Protein AF-A0A4R2T570-F1 (afdb_monomer_lite)

Organism: NCBI:txid1521931

Radius of gyration: 13.63 Å; chains: 1; bounding box: 30×36×33 Å

Structure (mmCIF, N/CA/C/O backbone):
data_AF-A0A4R2T570-F1
#
_entry.id   AF-A0A4R2T570-F1
#
loop_
_atom_site.group_PDB
_atom_site.id
_atom_site.type_symbol
_atom_site.label_atom_id
_atom_site.label_alt_id
_atom_site.label_comp_id
_atom_site.label_asym_id
_atom_site.label_entity_id
_atom_site.label_seq_id
_atom_site.pdbx_PDB_ins_code
_atom_site.Cartn_x
_atom_site.Cartn_y
_atom_site.Cartn_z
_atom_site.occupancy
_atom_site.B_iso_or_equiv
_atom_site.auth_seq_id
_atom_site.auth_comp_id
_atom_site.auth_asym_id
_atom_site.auth_atom_id
_atom_site.pdbx_PDB_model_num
ATOM 1 N N . MET A 1 1 ? 4.026 -3.190 -19.552 1.00 57.16 1 MET A N 1
ATOM 2 C CA . MET A 1 1 ? 3.665 -2.196 -18.522 1.00 57.16 1 MET A CA 1
ATOM 3 C C . MET A 1 1 ? 2.889 -2.932 -17.450 1.00 57.16 1 MET A C 1
ATOM 5 O O . MET A 1 1 ? 1.952 -3.641 -17.794 1.00 57.16 1 MET A O 1
ATOM 9 N N . THR A 1 2 ? 3.327 -2.836 -16.201 1.00 65.62 2 THR A N 1
ATOM 10 C CA . THR A 1 2 ? 2.740 -3.541 -15.057 1.00 65.62 2 THR A CA 1
ATOM 11 C C . THR A 1 2 ? 1.923 -2.533 -14.248 1.00 65.62 2 THR A C 1
ATOM 13 O O . THR A 1 2 ? 2.366 -1.405 -14.027 1.00 65.62 2 THR A O 1
ATOM 16 N N . HIS A 1 3 ? 0.712 -2.893 -13.833 1.00 77.31 3 HIS A N 1
ATOM 17 C CA . HIS A 1 3 ? -0.156 -2.023 -13.036 1.00 77.31 3 HIS A CA 1
ATOM 18 C C . HIS A 1 3 ? 0.045 -2.277 -11.542 1.00 77.31 3 HIS A C 1
ATOM 20 O O . HIS A 1 3 ? 0.152 -3.426 -11.121 1.00 77.31 3 HIS A O 1
ATOM 26 N N . ALA A 1 4 ? 0.051 -1.216 -10.733 1.00 84.50 4 ALA A N 1
ATOM 27 C CA . ALA A 1 4 ? -0.003 -1.334 -9.279 1.00 84.50 4 ALA A CA 1
ATOM 28 C C . ALA A 1 4 ? -1.422 -1.077 -8.785 1.00 84.50 4 ALA A C 1
ATOM 30 O O . ALA A 1 4 ? -2.071 -0.116 -9.210 1.00 84.50 4 ALA A O 1
ATOM 31 N N . VAL A 1 5 ? -1.869 -1.888 -7.832 1.00 89.00 5 VAL A N 1
ATOM 32 C CA . VAL A 1 5 ? -3.093 -1.623 -7.073 1.00 89.00 5 VAL A CA 1
ATOM 33 C C . VAL A 1 5 ? -2.763 -1.656 -5.594 1.00 89.00 5 VAL A C 1
ATOM 35 O O . VAL A 1 5 ? -2.266 -2.658 -5.093 1.00 89.00 5 VAL A O 1
ATOM 38 N N . PHE A 1 6 ? -3.041 -0.562 -4.897 1.00 91.81 6 PHE A N 1
ATOM 39 C CA . PHE A 1 6 ? -2.883 -0.456 -3.453 1.00 91.81 6 PHE A CA 1
ATOM 40 C C . PHE A 1 6 ? -4.243 -0.632 -2.796 1.00 91.81 6 PHE A C 1
ATOM 42 O O . PHE A 1 6 ? -5.145 0.167 -3.039 1.00 91.81 6 PHE A O 1
ATOM 49 N N . TYR A 1 7 ? -4.391 -1.653 -1.964 1.00 93.69 7 TYR A N 1
ATOM 50 C CA . TYR A 1 7 ? -5.606 -1.914 -1.205 1.00 93.69 7 TYR A CA 1
ATOM 51 C C . TYR A 1 7 ? -5.428 -1.491 0.249 1.00 93.69 7 TYR A C 1
ATOM 53 O O . TYR A 1 7 ? -4.453 -1.886 0.892 1.00 93.69 7 TYR A O 1
ATOM 61 N N . ASN A 1 8 ? -6.402 -0.749 0.783 1.00 95.44 8 ASN A N 1
ATOM 62 C CA . ASN A 1 8 ? -6.502 -0.483 2.211 1.00 95.44 8 ASN A CA 1
ATOM 63 C C . ASN A 1 8 ? -7.607 -1.339 2.856 1.00 95.44 8 ASN A C 1
ATOM 65 O O . ASN A 1 8 ? -8.784 -0.971 2.832 1.00 95.44 8 ASN A O 1
ATOM 69 N N . PHE A 1 9 ? -7.223 -2.462 3.474 1.00 95.62 9 PHE A N 1
ATOM 70 C CA . PHE A 1 9 ? -8.124 -3.270 4.311 1.00 95.62 9 PHE A CA 1
ATOM 71 C C . PHE A 1 9 ? -7.981 -2.980 5.811 1.00 95.62 9 PHE A C 1
ATOM 73 O O . PHE A 1 9 ? -8.585 -3.666 6.643 1.00 95.62 9 PHE A O 1
ATOM 80 N N . CYS A 1 10 ? -7.206 -1.959 6.176 1.00 93.50 10 CYS A N 1
ATOM 81 C CA . CYS A 1 10 ? -7.139 -1.472 7.543 1.00 93.50 10 CYS A CA 1
ATOM 82 C C . CYS A 1 10 ? -8.444 -0.753 7.927 1.00 93.50 10 CYS A C 1
ATOM 84 O O . CYS A 1 10 ? -9.238 -0.353 7.075 1.00 93.50 10 CYS A O 1
ATOM 86 N N . GLU A 1 11 ? -8.681 -0.605 9.231 1.00 92.88 11 GLU A N 1
ATOM 87 C CA . GLU A 1 11 ? -9.852 0.123 9.748 1.00 92.88 11 GLU A CA 1
ATOM 88 C C . GLU A 1 11 ? -9.730 1.642 9.586 1.00 92.88 11 GLU A C 1
ATOM 90 O O . GLU A 1 11 ? -10.744 2.331 9.506 1.00 92.88 11 GLU A O 1
ATOM 95 N N . TYR A 1 12 ? -8.495 2.135 9.482 1.00 93.94 12 TYR A N 1
ATOM 96 C CA . TYR A 1 12 ? -8.146 3.549 9.375 1.00 93.94 12 TYR A CA 1
ATOM 97 C C . TYR A 1 12 ? -7.505 3.865 8.023 1.00 93.94 12 TYR A C 1
ATOM 99 O O . TYR A 1 12 ? -7.038 2.966 7.309 1.00 93.94 12 TYR A O 1
ATOM 107 N N . SER A 1 13 ? -7.471 5.153 7.680 1.00 94.94 13 SER A N 1
ATOM 108 C CA . SER A 1 13 ? -6.753 5.644 6.508 1.00 94.94 13 SER A CA 1
ATOM 109 C C . SER A 1 13 ? -5.276 5.288 6.605 1.00 94.94 13 SER A C 1
ATOM 111 O O . SER A 1 13 ? -4.707 5.188 7.695 1.00 94.94 13 SER A O 1
ATOM 113 N N . ILE A 1 14 ? -4.646 5.076 5.455 1.00 94.88 14 ILE A N 1
ATOM 114 C CA . ILE A 1 14 ? -3.207 4.838 5.378 1.00 94.88 14 ILE A CA 1
ATOM 115 C C . ILE A 1 14 ? -2.551 5.897 4.505 1.00 94.88 14 ILE A C 1
ATOM 117 O O . ILE A 1 14 ? -3.087 6.286 3.469 1.00 94.88 14 ILE A O 1
ATOM 121 N N . GLU A 1 15 ? -1.368 6.339 4.904 1.00 93.31 15 GLU A N 1
ATOM 122 C CA . GLU A 1 15 ? -0.507 7.175 4.080 1.00 93.31 15 GLU A CA 1
ATOM 123 C C . GLU A 1 15 ? 0.523 6.298 3.370 1.00 93.31 15 GLU A C 1
ATOM 125 O O . GLU A 1 15 ? 1.309 5.607 4.018 1.00 93.31 15 GLU A O 1
ATOM 130 N N . LEU A 1 16 ? 0.530 6.338 2.037 1.00 91.31 16 LEU A N 1
ATOM 131 C CA . LEU A 1 16 ? 1.579 5.736 1.219 1.00 91.31 16 LEU A CA 1
ATOM 132 C C . LEU A 1 16 ? 2.876 6.530 1.379 1.00 91.31 16 LEU A C 1
ATOM 134 O O . LEU A 1 16 ? 2.938 7.707 1.007 1.00 91.31 16 LEU A O 1
ATOM 138 N N . ARG A 1 17 ? 3.925 5.859 1.848 1.00 90.44 17 ARG A N 1
ATOM 139 C CA . ARG A 1 17 ? 5.261 6.426 2.018 1.00 90.44 17 ARG A CA 1
ATOM 140 C C . ARG A 1 17 ? 6.331 5.611 1.289 1.00 90.44 17 ARG A C 1
ATOM 142 O O . ARG A 1 17 ? 6.089 4.499 0.816 1.00 90.44 17 ARG A O 1
ATOM 149 N N . SER A 1 18 ? 7.505 6.211 1.144 1.00 87.50 18 SER A N 1
ATOM 150 C CA . SER A 1 18 ? 8.643 5.688 0.401 1.00 87.50 18 SER A CA 1
ATOM 151 C C . SER A 1 18 ? 9.923 5.896 1.193 1.00 87.50 18 SER A C 1
ATOM 153 O O . SER A 1 18 ? 10.162 6.997 1.670 1.00 87.50 18 SER A O 1
ATOM 155 N N . ASN A 1 19 ? 10.780 4.878 1.274 1.00 86.62 19 ASN A N 1
ATOM 156 C CA . ASN A 1 19 ? 12.094 4.984 1.924 1.00 86.62 19 ASN A CA 1
ATOM 157 C C . ASN A 1 19 ? 13.025 5.981 1.226 1.00 86.62 19 ASN A C 1
ATOM 159 O O . ASN A 1 19 ? 14.013 6.410 1.810 1.00 86.62 19 ASN A O 1
ATOM 163 N N . ASN A 1 20 ? 12.711 6.337 -0.022 1.00 85.94 20 ASN A N 1
ATOM 164 C CA . ASN A 1 20 ? 13.464 7.321 -0.797 1.00 85.94 20 ASN A CA 1
ATOM 165 C C . ASN A 1 20 ? 13.114 8.770 -0.417 1.00 85.94 20 ASN A C 1
ATOM 167 O O . ASN A 1 20 ? 13.668 9.692 -1.005 1.00 85.94 20 ASN A O 1
ATOM 171 N N . VAL A 1 21 ? 12.166 8.966 0.502 1.00 85.69 21 VAL A N 1
ATOM 172 C CA . VAL A 1 21 ? 11.750 10.264 1.038 1.00 85.69 21 VAL A CA 1
ATOM 173 C C . VAL A 1 21 ? 12.000 10.230 2.542 1.00 85.69 21 VAL A C 1
ATOM 175 O O . VAL A 1 21 ? 11.659 9.255 3.212 1.00 85.69 21 VAL A O 1
ATOM 178 N N . SER A 1 22 ? 12.631 11.269 3.077 1.00 88.69 22 SER A N 1
ATOM 179 C CA . SER A 1 22 ? 12.954 11.345 4.502 1.00 88.69 22 SER A CA 1
ATOM 180 C C . SER A 1 22 ? 11.713 11.595 5.367 1.00 88.69 22 SER A C 1
ATOM 182 O O . SER A 1 22 ? 10.723 12.176 4.921 1.00 88.69 22 SER A O 1
ATOM 184 N N . GLU A 1 23 ? 11.767 11.212 6.646 1.00 85.69 23 GLU A N 1
ATOM 185 C CA . GLU A 1 23 ? 10.677 11.513 7.590 1.00 85.69 23 GLU A CA 1
ATOM 186 C C . GLU A 1 23 ? 10.458 13.028 7.745 1.00 85.69 23 GLU A C 1
ATOM 188 O O . GLU A 1 23 ? 9.316 13.476 7.810 1.00 85.69 23 GLU A O 1
ATOM 193 N N . TRP A 1 24 ? 11.530 13.831 7.686 1.00 88.75 24 TRP A N 1
ATOM 194 C CA . TRP A 1 24 ? 11.427 15.293 7.700 1.00 88.75 24 TRP A CA 1
ATOM 195 C C . TRP A 1 24 ? 10.591 15.814 6.526 1.00 88.75 24 TRP A C 1
ATOM 197 O O . TRP A 1 24 ? 9.713 16.657 6.716 1.00 88.75 24 TRP A O 1
ATOM 207 N N . GLU A 1 25 ? 10.800 15.283 5.319 1.00 89.06 25 GLU A N 1
ATOM 208 C CA . GLU A 1 25 ? 9.981 15.645 4.160 1.00 89.06 25 GLU A CA 1
ATOM 209 C C . GLU A 1 25 ? 8.509 15.263 4.372 1.00 89.06 25 GLU A C 1
ATOM 211 O O . GLU A 1 25 ? 7.626 16.053 4.046 1.00 89.06 25 GLU A O 1
ATOM 216 N N . TYR A 1 26 ? 8.216 14.106 4.973 1.00 87.31 26 TYR A N 1
ATOM 217 C CA . TYR A 1 26 ? 6.839 13.708 5.295 1.00 87.31 26 TYR A CA 1
ATOM 218 C C . TYR A 1 26 ? 6.172 14.586 6.359 1.00 87.31 26 TYR A C 1
ATOM 220 O O . TYR A 1 26 ? 4.960 14.810 6.310 1.00 87.31 26 TYR A O 1
ATOM 228 N N . GLU A 1 27 ? 6.933 15.109 7.315 1.00 85.69 27 GLU A N 1
ATOM 229 C CA . GLU A 1 27 ? 6.421 16.049 8.313 1.00 85.69 27 GLU A CA 1
ATOM 230 C C . GLU A 1 27 ? 6.073 17.406 7.689 1.00 85.69 27 GLU A C 1
ATOM 232 O O . GLU A 1 27 ? 5.049 17.996 8.043 1.00 85.69 27 GLU A O 1
ATOM 237 N N . HIS A 1 28 ? 6.867 17.855 6.713 1.00 88.81 28 HIS A N 1
ATOM 238 C CA . HIS A 1 28 ? 6.774 19.196 6.127 1.00 88.81 28 HIS A CA 1
ATOM 239 C C . HIS A 1 28 ? 6.005 19.251 4.801 1.00 88.81 28 HIS A C 1
ATOM 241 O O . HIS A 1 28 ? 5.683 20.339 4.320 1.00 88.81 28 HIS A O 1
ATOM 247 N N . ILE A 1 29 ? 5.661 18.105 4.208 1.00 87.94 29 ILE A N 1
ATOM 248 C CA . ILE A 1 29 ? 4.827 18.073 3.009 1.00 87.94 29 ILE A CA 1
ATOM 249 C C . ILE A 1 29 ? 3.389 18.496 3.340 1.00 87.94 29 ILE A C 1
ATOM 251 O O . ILE A 1 29 ? 2.763 18.001 4.290 1.00 87.94 29 ILE A O 1
ATOM 255 N N . GLU A 1 30 ? 2.829 19.397 2.526 1.00 85.31 30 GLU A N 1
ATOM 256 C CA . GLU A 1 30 ? 1.435 19.813 2.684 1.00 85.31 30 GLU A CA 1
ATOM 257 C C . GLU A 1 30 ? 0.495 18.604 2.591 1.00 85.31 30 GLU A C 1
ATOM 259 O O . GLU A 1 30 ? 0.635 17.750 1.710 1.00 85.31 30 GLU A O 1
ATOM 264 N N . LYS A 1 31 ? -0.530 18.568 3.454 1.00 80.75 31 LYS A N 1
ATOM 265 C CA . LYS A 1 31 ? -1.496 17.456 3.525 1.00 80.75 31 LYS A CA 1
ATOM 266 C C . LYS A 1 31 ? -2.099 17.083 2.167 1.00 80.75 31 LYS A C 1
ATOM 268 O O . LYS A 1 31 ? -2.312 15.905 1.912 1.00 80.75 31 LYS A O 1
ATOM 273 N N . LYS A 1 32 ? -2.324 18.058 1.276 1.00 83.12 32 LYS A N 1
ATOM 274 C CA . LYS A 1 32 ? -2.907 17.829 -0.059 1.00 83.12 32 LYS A CA 1
ATOM 275 C C . LYS A 1 32 ? -2.023 16.992 -0.995 1.00 83.12 32 LYS A C 1
ATOM 277 O O . LYS A 1 32 ? -2.532 16.414 -1.948 1.00 83.12 32 LYS A O 1
ATOM 282 N N . TYR A 1 33 ? -0.718 16.924 -0.731 1.00 83.62 33 TYR A N 1
ATOM 283 C CA . TYR A 1 33 ? 0.228 16.109 -1.498 1.00 83.62 33 TYR A CA 1
ATOM 284 C C . TYR A 1 33 ? 0.492 14.743 -0.856 1.00 83.62 33 TYR A C 1
ATOM 286 O O . TYR A 1 33 ? 1.110 13.879 -1.484 1.00 83.62 33 TYR A O 1
ATOM 294 N N . ARG A 1 34 ? 0.003 14.517 0.371 1.00 87.25 34 ARG A N 1
ATOM 295 C CA . ARG A 1 34 ? 0.093 13.212 1.025 1.00 87.25 34 ARG A CA 1
ATOM 296 C C . ARG A 1 34 ? -0.772 12.212 0.278 1.00 87.25 34 ARG A C 1
ATOM 298 O O . ARG A 1 34 ? -1.928 12.465 -0.066 1.00 87.25 34 ARG A O 1
ATOM 305 N N . LYS A 1 35 ? -0.202 11.043 0.001 1.00 90.12 35 LYS A N 1
ATOM 306 C CA . LYS A 1 35 ? -0.886 9.979 -0.734 1.00 90.12 35 LYS A CA 1
ATOM 307 C C . LYS A 1 35 ? -1.702 9.130 0.238 1.00 90.12 35 LYS A C 1
ATOM 309 O O . LYS A 1 35 ? -1.313 8.016 0.570 1.00 90.12 35 LYS A O 1
ATOM 314 N N . ILE A 1 36 ? -2.832 9.672 0.677 1.00 92.19 36 ILE A N 1
ATOM 315 C CA . ILE A 1 36 ? -3.763 8.974 1.567 1.00 92.19 36 ILE A CA 1
ATOM 316 C C . ILE A 1 36 ? -4.626 7.984 0.770 1.00 92.19 36 ILE A C 1
ATOM 318 O O . ILE A 1 36 ? -5.019 8.262 -0.369 1.00 92.19 36 ILE A O 1
ATOM 322 N N . ILE A 1 37 ? -4.884 6.814 1.354 1.00 93.25 37 ILE A N 1
ATOM 323 C CA . ILE A 1 37 ? -5.899 5.854 0.915 1.00 93.25 37 ILE A CA 1
ATOM 324 C C . ILE A 1 37 ? -6.873 5.658 2.078 1.00 93.25 37 ILE A C 1
ATOM 326 O O . ILE A 1 37 ? -6.495 5.127 3.123 1.00 93.25 37 ILE A O 1
ATOM 330 N N . GLU A 1 38 ? -8.122 6.066 1.876 1.00 94.69 38 GLU A N 1
ATOM 331 C CA . GLU A 1 38 ? -9.206 5.921 2.855 1.00 94.69 38 GLU A CA 1
ATOM 332 C C . GLU A 1 38 ? -9.479 4.445 3.205 1.00 94.69 38 GLU A C 1
ATOM 334 O O . GLU A 1 38 ? -9.131 3.547 2.423 1.00 94.69 38 GLU A O 1
ATOM 339 N N . PRO A 1 39 ? -10.110 4.149 4.356 1.00 91.88 39 PRO A N 1
ATOM 340 C CA . PRO A 1 39 ? -10.448 2.784 4.728 1.00 91.88 39 PRO A CA 1
ATOM 341 C C . PRO A 1 39 ? -11.325 2.142 3.656 1.00 91.88 39 PRO A C 1
ATOM 343 O O . PRO A 1 39 ? -12.182 2.798 3.057 1.00 91.88 39 PRO A O 1
ATOM 346 N N . LYS A 1 40 ? -11.141 0.835 3.435 1.00 85.38 40 LYS A N 1
ATOM 347 C CA . LYS A 1 40 ? -11.953 0.034 2.498 1.00 85.38 40 LYS A CA 1
ATOM 348 C C . LYS A 1 40 ? -11.896 0.534 1.046 1.00 85.38 40 LYS A C 1
ATOM 350 O O . LYS A 1 40 ? -12.744 0.160 0.240 1.00 85.38 40 LYS A O 1
ATOM 355 N N . SER A 1 41 ? -10.909 1.363 0.719 1.00 87.50 41 SER A N 1
ATOM 356 C CA . SER A 1 41 ? -10.697 1.913 -0.616 1.00 87.50 41 SER A CA 1
ATOM 357 C C . SER A 1 41 ? -9.439 1.325 -1.247 1.00 87.50 41 SER A C 1
ATOM 359 O O . SER A 1 41 ? -8.546 0.811 -0.568 1.00 87.50 41 SER A O 1
ATOM 361 N N . SER A 1 42 ? -9.359 1.409 -2.570 1.00 83.75 42 SER A N 1
ATOM 362 C CA . SER A 1 42 ? -8.176 1.017 -3.332 1.00 83.75 42 SER A CA 1
ATOM 363 C C . SER A 1 42 ? -7.711 2.155 -4.225 1.00 83.75 42 SER A C 1
ATOM 365 O O . SER A 1 42 ? -8.530 2.890 -4.778 1.00 83.75 42 SER A O 1
ATOM 367 N N . ARG A 1 43 ? -6.398 2.267 -4.420 1.00 84.31 43 ARG A N 1
ATOM 368 C CA . ARG A 1 43 ? -5.785 3.236 -5.326 1.00 84.31 43 ARG A CA 1
ATOM 369 C C . ARG A 1 43 ? -5.050 2.519 -6.450 1.00 84.31 43 ARG A C 1
ATOM 371 O O . ARG A 1 43 ? -4.168 1.702 -6.200 1.00 84.31 43 ARG A O 1
ATOM 378 N N . PHE A 1 44 ? -5.379 2.872 -7.686 1.00 81.00 44 PHE A N 1
ATOM 379 C CA . PHE A 1 44 ? -4.690 2.382 -8.876 1.00 81.00 44 PHE A CA 1
ATOM 380 C C . PHE A 1 44 ? -3.521 3.305 -9.224 1.00 81.00 44 PHE A C 1
ATOM 382 O O . PHE A 1 44 ? -3.658 4.529 -9.194 1.00 81.00 44 PHE A O 1
ATOM 389 N N . ALA A 1 45 ? -2.373 2.721 -9.558 1.00 74.31 45 ALA A N 1
ATOM 390 C CA . ALA A 1 45 ? -1.209 3.441 -10.053 1.00 74.31 45 ALA A CA 1
ATOM 391 C C . ALA A 1 45 ? -0.751 2.848 -11.391 1.00 74.31 45 ALA A C 1
ATOM 393 O O . ALA A 1 45 ? -0.400 1.668 -11.498 1.00 74.31 45 ALA A O 1
ATOM 394 N N . SER A 1 46 ? -0.743 3.695 -12.418 1.00 54.56 46 SER A N 1
ATOM 395 C CA . SER A 1 46 ? -0.279 3.363 -13.765 1.00 54.56 46 SER A CA 1
ATOM 396 C C . SER A 1 46 ? 1.236 3.521 -13.851 1.00 54.56 46 SER A C 1
ATOM 398 O O . SER A 1 46 ? 1.703 4.512 -14.394 1.00 54.56 46 SER A O 1
ATOM 400 N N . ALA A 1 47 ? 1.981 2.602 -13.233 1.00 53.09 47 ALA A N 1
ATOM 401 C CA . ALA A 1 47 ? 3.368 2.234 -13.554 1.00 53.09 47 ALA A CA 1
ATOM 402 C C . ALA A 1 47 ? 3.993 1.526 -12.347 1.00 53.09 47 ALA A C 1
ATOM 404 O O . ALA A 1 47 ? 4.438 2.166 -11.396 1.00 53.09 47 ALA A O 1
ATOM 405 N N . VAL A 1 48 ? 4.081 0.202 -12.407 1.00 53.22 48 VAL A N 1
ATOM 406 C CA . VAL A 1 48 ? 5.224 -0.503 -11.827 1.00 53.22 48 VAL A CA 1
ATOM 407 C C . VAL A 1 48 ? 6.039 -0.983 -13.008 1.00 53.22 48 VAL A C 1
ATOM 409 O O . VAL A 1 48 ? 5.494 -1.436 -14.018 1.00 53.22 48 VAL A O 1
ATOM 412 N N . ALA A 1 49 ? 7.338 -0.788 -12.903 1.00 52.81 49 ALA A N 1
ATOM 413 C CA . ALA A 1 49 ? 8.315 -1.224 -13.870 1.00 52.81 49 ALA A CA 1
ATOM 414 C C . ALA A 1 49 ? 8.104 -2.692 -14.308 1.00 52.81 49 ALA A C 1
ATOM 416 O O . ALA A 1 49 ? 7.563 -3.518 -13.569 1.00 52.81 49 ALA A O 1
ATOM 417 N N . SER A 1 50 ? 8.471 -2.986 -15.553 1.00 50.25 50 SER A N 1
ATOM 418 C CA . SER A 1 50 ? 8.201 -4.260 -16.234 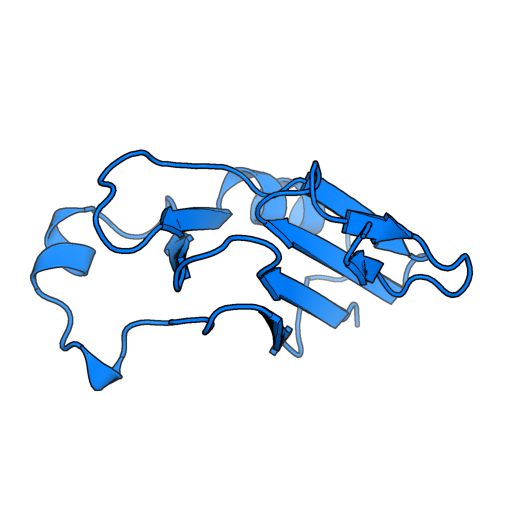1.00 50.25 50 SER A CA 1
ATOM 419 C C . SER A 1 50 ? 9.121 -5.410 -15.835 1.00 50.25 50 SER A C 1
ATOM 421 O O . SER A 1 50 ? 8.870 -6.531 -16.273 1.00 50.25 50 SER A O 1
ATOM 423 N N . ASP A 1 51 ? 10.161 -5.146 -15.043 1.00 58.84 51 ASP A N 1
ATOM 424 C CA . ASP A 1 51 ? 11.128 -6.154 -14.623 1.00 58.84 51 ASP A CA 1
ATOM 425 C C . ASP A 1 51 ? 10.918 -6.602 -13.163 1.00 58.84 51 ASP A C 1
ATOM 427 O O . ASP A 1 51 ? 10.475 -5.841 -12.291 1.00 58.84 51 ASP A O 1
ATOM 431 N N . ASP A 1 52 ? 11.229 -7.869 -12.889 1.00 59.00 52 ASP A N 1
ATOM 432 C CA . ASP A 1 52 ? 11.056 -8.479 -11.567 1.00 59.00 52 ASP A CA 1
ATOM 433 C C . ASP A 1 52 ? 11.967 -7.822 -10.519 1.00 59.00 52 ASP A C 1
ATOM 435 O O . ASP A 1 52 ? 11.556 -7.663 -9.366 1.00 59.00 52 ASP A O 1
ATOM 439 N N . SER A 1 53 ? 13.151 -7.368 -10.945 1.00 59.12 53 SER A N 1
ATOM 440 C CA . SER A 1 53 ? 14.131 -6.636 -10.134 1.00 59.12 53 SER A CA 1
ATOM 441 C C . SER A 1 53 ? 13.610 -5.265 -9.677 1.00 59.12 53 SER A C 1
ATOM 443 O O . SER A 1 53 ? 13.713 -4.896 -8.507 1.00 59.12 53 SER A O 1
ATOM 445 N N . GLU A 1 54 ? 12.969 -4.522 -10.574 1.00 58.31 54 GLU A N 1
ATOM 446 C CA . GLU A 1 54 ? 12.391 -3.211 -10.287 1.00 58.31 54 GLU A CA 1
ATOM 447 C C . GLU A 1 54 ? 11.113 -3.327 -9.442 1.00 58.31 54 GLU A C 1
ATOM 449 O O . GLU A 1 54 ? 10.833 -2.464 -8.607 1.00 58.31 54 GLU A O 1
ATOM 454 N N . THR A 1 55 ? 10.364 -4.425 -9.590 1.00 60.50 55 THR A N 1
ATOM 455 C CA . THR A 1 55 ? 9.219 -4.730 -8.721 1.00 60.50 55 THR A CA 1
ATOM 456 C C . THR A 1 55 ? 9.663 -5.068 -7.295 1.00 60.50 55 THR A C 1
ATOM 458 O O . THR A 1 55 ? 9.043 -4.610 -6.336 1.00 60.50 55 THR A O 1
ATOM 461 N N . GLU A 1 56 ? 10.750 -5.828 -7.136 1.00 63.09 56 GLU A N 1
ATOM 462 C CA . GLU A 1 56 ? 11.402 -6.080 -5.840 1.00 63.09 56 GLU A CA 1
ATOM 463 C C . GLU A 1 56 ? 11.924 -4.780 -5.203 1.00 63.09 56 GLU A C 1
ATOM 465 O O . GLU A 1 56 ? 11.777 -4.554 -4.000 1.00 63.09 56 GLU A O 1
ATOM 470 N N . ASN A 1 57 ? 12.463 -3.867 -6.009 1.00 65.38 57 ASN A N 1
ATOM 471 C CA . ASN A 1 57 ? 12.937 -2.577 -5.520 1.00 65.38 57 ASN A CA 1
ATOM 472 C C . ASN A 1 57 ? 11.770 -1.663 -5.092 1.00 65.38 57 ASN A C 1
ATOM 474 O O . ASN A 1 57 ? 11.818 -1.026 -4.039 1.00 65.38 57 ASN A O 1
ATOM 478 N N . ALA A 1 58 ? 10.668 -1.645 -5.850 1.00 64.69 58 ALA A N 1
ATOM 479 C CA . ALA A 1 58 ? 9.434 -0.962 -5.452 1.00 64.69 58 ALA A CA 1
ATOM 480 C C . ALA A 1 58 ? 8.834 -1.563 -4.168 1.00 64.69 58 ALA A C 1
ATOM 482 O O . ALA A 1 58 ? 8.402 -0.821 -3.286 1.00 64.69 58 ALA A O 1
ATOM 483 N N . ARG A 1 59 ? 8.876 -2.894 -4.029 1.00 67.19 59 ARG A N 1
ATOM 484 C CA . ARG A 1 59 ? 8.473 -3.631 -2.822 1.00 67.19 59 ARG A CA 1
ATOM 485 C C . ARG A 1 59 ? 9.248 -3.191 -1.585 1.00 67.19 59 ARG A C 1
ATOM 487 O O . ARG A 1 59 ? 8.639 -2.950 -0.550 1.00 67.19 59 ARG A O 1
ATOM 494 N N . ASN A 1 60 ? 10.568 -3.078 -1.691 1.00 70.31 60 ASN A N 1
ATOM 495 C CA . ASN A 1 60 ? 11.413 -2.735 -0.548 1.00 70.31 60 ASN A CA 1
ATOM 496 C C . ASN A 1 60 ? 11.344 -1.249 -0.189 1.00 70.31 60 ASN A C 1
ATOM 498 O O . ASN A 1 60 ? 11.584 -0.883 0.961 1.00 70.31 60 ASN A O 1
ATOM 502 N N . ASN A 1 61 ? 10.987 -0.396 -1.150 1.00 81.44 61 ASN A N 1
ATOM 503 C CA . ASN A 1 61 ? 10.943 1.044 -0.943 1.00 81.44 61 ASN A CA 1
ATOM 504 C C . ASN A 1 61 ? 9.576 1.566 -0.515 1.00 81.44 61 ASN A C 1
ATOM 506 O O . ASN A 1 61 ? 9.535 2.654 0.045 1.00 81.44 61 ASN A O 1
ATOM 510 N N . GLN A 1 62 ? 8.481 0.834 -0.722 1.00 87.56 62 GLN A N 1
ATOM 511 C CA . GLN A 1 62 ? 7.143 1.311 -0.373 1.00 87.56 62 GLN A CA 1
ATOM 512 C C . GLN A 1 62 ? 6.630 0.736 0.945 1.00 87.56 62 GLN A C 1
ATOM 514 O O . GLN A 1 62 ? 6.656 -0.468 1.192 1.00 87.56 62 GLN A O 1
ATOM 519 N N . TYR A 1 63 ? 6.111 1.625 1.784 1.00 91.88 63 TYR A N 1
ATOM 520 C CA . TYR A 1 63 ? 5.490 1.290 3.057 1.00 91.88 63 TYR A CA 1
ATOM 521 C C . TYR A 1 63 ? 4.257 2.158 3.277 1.00 91.88 63 TYR A C 1
ATOM 523 O O . TYR A 1 63 ? 3.966 3.077 2.508 1.00 91.88 63 TYR A O 1
ATOM 531 N N . PHE A 1 64 ? 3.515 1.856 4.331 1.00 93.44 64 PHE A N 1
ATOM 532 C CA . PHE A 1 64 ? 2.429 2.696 4.786 1.00 93.44 64 PHE A CA 1
ATOM 533 C C . PHE A 1 64 ? 2.509 2.953 6.282 1.00 93.44 64 PHE A C 1
ATOM 535 O O . PHE A 1 64 ? 3.093 2.182 7.047 1.00 93.44 64 PHE A O 1
ATOM 542 N N . VAL A 1 65 ? 1.887 4.054 6.678 1.00 94.31 65 VAL A N 1
ATOM 543 C CA . VAL A 1 65 ? 1.639 4.415 8.072 1.00 94.31 65 VAL A CA 1
ATOM 544 C C . VAL A 1 65 ? 0.129 4.547 8.231 1.00 94.31 65 VAL A C 1
ATOM 546 O O . VAL A 1 65 ? -0.527 5.151 7.380 1.00 94.31 65 VAL A O 1
ATOM 549 N N . LYS A 1 66 ? -0.443 3.921 9.265 1.00 92.38 66 LYS A N 1
ATOM 550 C CA . LYS A 1 66 ? -1.879 4.051 9.552 1.00 92.38 66 LYS A CA 1
ATOM 551 C C . LYS A 1 66 ? -2.126 5.391 10.237 1.00 92.38 66 LYS A C 1
ATOM 553 O O . LYS A 1 66 ? -1.309 5.831 11.034 1.00 92.38 66 LYS A O 1
ATOM 558 N N . GLU A 1 67 ? -3.253 6.022 9.958 1.00 87.88 67 GLU A N 1
ATOM 559 C CA . GLU A 1 67 ? -3.666 7.218 10.684 1.00 87.88 67 GLU A CA 1
ATOM 560 C C . GLU A 1 67 ? -3.745 6.939 12.195 1.00 87.88 67 GLU A C 1
ATOM 562 O O . GLU A 1 67 ? -4.254 5.901 12.620 1.00 87.88 67 GLU A O 1
ATOM 567 N N . GLY A 1 68 ? -3.199 7.855 13.000 1.00 82.31 68 GLY A N 1
ATOM 568 C CA . GLY A 1 68 ? -3.098 7.700 14.456 1.00 82.31 68 GLY A CA 1
ATOM 569 C C . GLY A 1 68 ? -1.987 6.753 14.929 1.00 82.31 68 GLY A C 1
ATOM 570 O O . GLY A 1 68 ? -1.794 6.602 16.133 1.00 82.31 68 GLY A O 1
ATOM 571 N N . ASP A 1 69 ? -1.240 6.144 14.009 1.00 83.88 69 ASP A N 1
ATOM 572 C CA . ASP A 1 69 ? -0.080 5.295 14.268 1.00 83.88 69 ASP A CA 1
ATOM 573 C C . ASP A 1 69 ? 1.171 5.949 13.654 1.00 83.88 69 ASP A C 1
ATOM 575 O O . ASP A 1 69 ? 1.085 6.618 12.630 1.00 83.88 69 ASP A O 1
ATOM 579 N N . ASN A 1 70 ? 2.343 5.746 14.256 1.00 81.69 70 ASN A N 1
ATOM 580 C CA . ASN A 1 70 ? 3.632 6.194 13.707 1.00 81.69 70 ASN A CA 1
ATOM 581 C C . ASN A 1 70 ? 4.511 5.011 13.272 1.00 81.69 70 ASN A C 1
ATOM 583 O O . ASN A 1 70 ? 5.668 5.183 12.892 1.00 81.69 70 ASN A O 1
ATOM 587 N N . MET A 1 71 ? 3.982 3.788 13.329 1.00 89.69 71 MET A N 1
ATOM 588 C CA . MET A 1 71 ? 4.712 2.597 12.926 1.00 89.69 71 MET A CA 1
ATOM 589 C C . MET A 1 71 ? 4.712 2.422 11.409 1.00 89.69 71 MET A C 1
ATOM 591 O O . MET A 1 71 ? 3.670 2.284 10.763 1.00 89.69 71 MET A O 1
ATOM 595 N N . LYS A 1 72 ? 5.923 2.311 10.865 1.00 92.06 72 LYS A N 1
ATOM 596 C CA . LYS A 1 72 ? 6.181 1.856 9.501 1.00 92.06 72 LYS A CA 1
ATOM 597 C C . LYS A 1 72 ? 5.698 0.417 9.312 1.00 92.06 72 LYS A C 1
ATOM 599 O O . LYS A 1 72 ? 6.160 -0.491 10.001 1.00 92.06 72 LYS A O 1
ATOM 604 N N . LYS A 1 73 ? 4.805 0.200 8.344 1.00 92.69 73 LYS A N 1
ATOM 605 C CA . LYS A 1 73 ? 4.272 -1.122 7.987 1.00 92.69 73 LYS A CA 1
ATOM 606 C C . LYS A 1 73 ? 4.457 -1.386 6.501 1.00 92.69 73 LYS A C 1
ATOM 608 O O . LYS A 1 73 ? 4.224 -0.512 5.673 1.00 92.69 73 LYS A O 1
ATOM 613 N N . TYR A 1 74 ? 4.882 -2.594 6.160 1.00 91.50 74 TYR A N 1
ATOM 614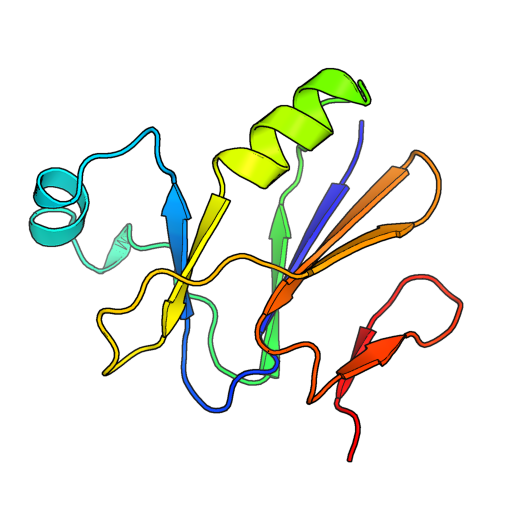 C CA . TYR A 1 74 ? 5.062 -2.996 4.767 1.00 91.50 74 TYR A CA 1
ATOM 615 C C . TYR A 1 74 ? 3.803 -3.668 4.229 1.00 91.50 74 TYR A C 1
ATOM 617 O O . TYR A 1 74 ? 3.055 -4.308 4.969 1.00 91.50 74 TYR A O 1
ATOM 625 N N . PHE A 1 75 ? 3.574 -3.513 2.928 1.00 90.94 75 PHE A N 1
ATOM 626 C CA . PHE A 1 75 ? 2.475 -4.173 2.236 1.00 90.94 75 PHE A CA 1
ATOM 627 C C . PHE A 1 75 ? 2.742 -5.673 2.095 1.00 90.94 75 PHE A C 1
ATOM 629 O O . PHE A 1 75 ? 3.870 -6.090 1.824 1.00 90.94 75 PHE A O 1
ATOM 636 N N . TYR A 1 76 ? 1.687 -6.480 2.194 1.00 91.38 76 TYR A N 1
ATOM 637 C CA . TYR A 1 76 ? 1.716 -7.811 1.602 1.00 91.38 76 TYR A CA 1
ATOM 638 C C . TYR A 1 76 ? 1.620 -7.664 0.085 1.00 91.38 76 TYR A C 1
ATOM 640 O O . TYR A 1 76 ? 0.828 -6.861 -0.409 1.00 91.38 76 TYR A O 1
ATOM 648 N N . ILE A 1 77 ? 2.450 -8.397 -0.652 1.00 87.38 77 ILE A N 1
ATOM 649 C CA . ILE A 1 77 ? 2.539 -8.248 -2.102 1.00 87.38 77 ILE A CA 1
ATOM 650 C C . ILE A 1 77 ? 2.090 -9.525 -2.778 1.00 87.38 77 ILE A C 1
ATOM 652 O O . ILE A 1 77 ? 2.634 -10.597 -2.525 1.00 87.38 77 ILE A O 1
ATOM 656 N N . ASP A 1 78 ? 1.130 -9.361 -3.676 1.00 88.00 78 ASP A N 1
ATOM 657 C CA . ASP A 1 78 ? 0.591 -10.418 -4.513 1.00 88.00 78 ASP A CA 1
ATOM 658 C C . ASP A 1 78 ? 0.776 -10.030 -5.984 1.00 88.00 78 ASP A C 1
ATOM 660 O O . ASP A 1 78 ? 0.287 -8.994 -6.441 1.00 88.00 78 ASP A O 1
ATOM 664 N N . LYS A 1 79 ? 1.537 -10.835 -6.727 1.00 85.75 79 LYS A N 1
ATOM 665 C CA . LY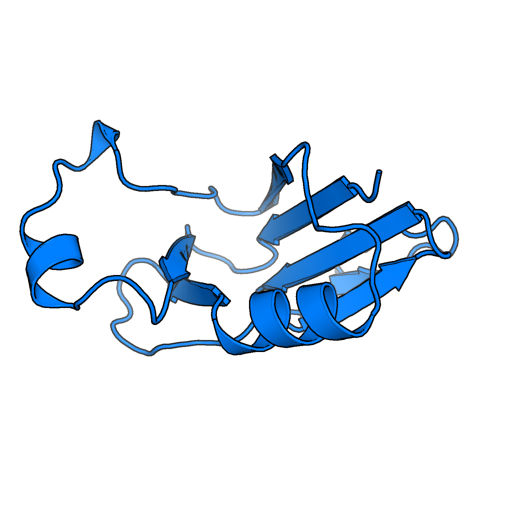S A 1 79 ? 1.746 -10.634 -8.163 1.00 85.75 79 LYS A CA 1
ATOM 666 C C . LYS A 1 79 ? 0.685 -11.426 -8.915 1.00 85.75 79 LYS A C 1
ATOM 668 O O . LYS A 1 79 ? 0.754 -12.651 -8.991 1.00 85.75 79 LYS A O 1
ATOM 673 N N . TYR A 1 80 ? -0.270 -10.722 -9.514 1.00 82.88 80 TYR A N 1
ATOM 674 C CA . TYR A 1 80 ? -1.253 -11.338 -10.390 1.00 82.88 80 TYR A CA 1
ATOM 675 C C . TYR A 1 80 ? -0.777 -11.293 -11.841 1.00 82.88 80 TYR A C 1
ATOM 677 O O . TYR A 1 80 ? -0.813 -10.250 -12.505 1.00 82.88 80 TYR A O 1
ATOM 685 N N . ALA A 1 81 ? -0.346 -12.458 -12.329 1.00 75.88 81 ALA A N 1
ATOM 686 C CA . ALA A 1 81 ? 0.321 -12.612 -13.619 1.00 75.88 81 ALA A CA 1
ATOM 687 C C . ALA A 1 81 ? 1.550 -11.681 -13.760 1.00 75.88 81 ALA A C 1
ATOM 689 O O . ALA A 1 81 ? 2.008 -11.055 -12.807 1.00 75.88 81 ALA A O 1
ATOM 690 N N . ARG A 1 82 ? 2.107 -11.571 -14.972 1.00 72.44 82 ARG A N 1
ATOM 691 C CA . ARG A 1 82 ? 3.205 -10.631 -15.281 1.00 72.44 82 ARG A CA 1
ATOM 692 C C . ARG A 1 82 ? 2.726 -9.188 -15.514 1.00 72.44 82 ARG A C 1
ATOM 694 O O . ARG A 1 82 ? 3.438 -8.405 -16.131 1.00 72.44 82 ARG A O 1
ATOM 701 N N . GLN A 1 83 ? 1.493 -8.854 -15.122 1.00 76.06 83 GLN A N 1
ATOM 702 C CA . GLN A 1 83 ? 0.826 -7.609 -15.529 1.00 76.06 83 GLN A CA 1
ATOM 703 C C . GLN A 1 83 ? 0.318 -6.756 -14.364 1.00 76.06 83 GLN A C 1
ATOM 705 O O . GLN A 1 83 ? 0.110 -5.559 -14.563 1.00 76.06 83 GLN A O 1
ATOM 710 N N . ARG A 1 84 ? 0.142 -7.311 -13.156 1.00 83.19 84 ARG A N 1
ATOM 711 C CA . ARG A 1 84 ? -0.345 -6.551 -11.998 1.00 83.19 84 ARG A CA 1
ATOM 712 C C . ARG A 1 84 ? 0.354 -6.938 -10.698 1.00 83.19 84 ARG A C 1
ATOM 714 O O . ARG A 1 84 ? 0.445 -8.114 -10.362 1.00 83.19 84 ARG A O 1
ATOM 721 N N . THR A 1 85 ? 0.743 -5.928 -9.929 1.00 85.62 85 THR A N 1
ATOM 722 C CA . THR A 1 85 ? 1.259 -6.066 -8.565 1.00 85.62 85 THR A CA 1
ATOM 723 C C . THR A 1 85 ? 0.259 -5.453 -7.591 1.00 85.62 85 THR A C 1
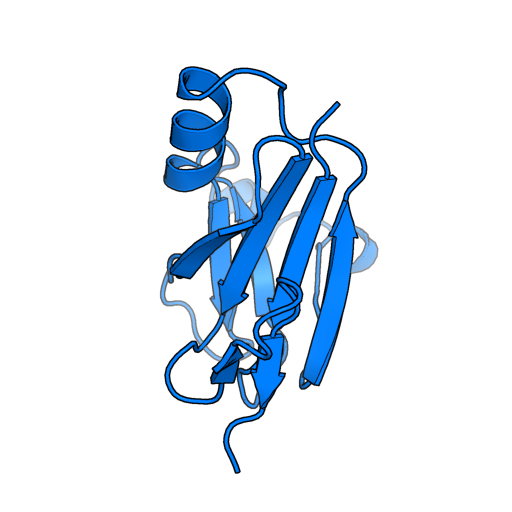ATOM 725 O O . THR A 1 85 ? -0.037 -4.258 -7.652 1.00 85.62 85 THR A O 1
ATOM 728 N N . ASN A 1 86 ? -0.269 -6.271 -6.689 1.00 89.00 86 ASN A N 1
ATOM 729 C CA . ASN A 1 86 ? -1.164 -5.851 -5.622 1.00 89.00 86 ASN A CA 1
ATOM 730 C C . ASN A 1 86 ? -0.346 -5.566 -4.356 1.00 89.00 86 ASN A C 1
ATOM 732 O O . ASN A 1 86 ? 0.398 -6.425 -3.892 1.00 89.00 86 ASN A O 1
ATOM 736 N N . PHE A 1 87 ? -0.515 -4.377 -3.787 1.00 91.31 87 PHE A N 1
ATOM 737 C CA . PHE A 1 87 ? 0.034 -3.955 -2.503 1.00 91.31 87 PHE A CA 1
ATOM 738 C C . PHE A 1 87 ? -1.106 -3.928 -1.487 1.00 91.31 87 PHE A C 1
ATOM 740 O O . PHE A 1 87 ? -2.027 -3.120 -1.592 1.00 91.31 87 PHE A O 1
ATOM 747 N N . ILE A 1 88 ? -1.078 -4.835 -0.520 1.00 93.31 88 ILE A N 1
ATOM 748 C CA . ILE A 1 88 ? -2.207 -5.123 0.364 1.00 93.31 88 ILE A CA 1
ATOM 749 C C . ILE A 1 88 ? -1.848 -4.691 1.785 1.00 93.31 88 ILE A C 1
ATOM 751 O O . ILE A 1 88 ? -0.956 -5.261 2.417 1.00 93.31 88 ILE A O 1
ATOM 755 N N . ALA A 1 89 ? -2.527 -3.659 2.286 1.00 94.62 89 ALA A N 1
ATOM 756 C CA . ALA A 1 89 ? -2.427 -3.230 3.677 1.00 94.62 89 ALA A CA 1
ATOM 757 C C . ALA A 1 89 ? -3.445 -3.982 4.540 1.00 94.62 89 ALA A C 1
ATOM 759 O O . ALA A 1 89 ? -4.611 -4.091 4.159 1.00 94.62 89 ALA A O 1
ATOM 760 N N . CYS A 1 90 ? -3.005 -4.450 5.713 1.00 94.06 90 CYS A N 1
ATOM 761 C CA . CYS A 1 90 ? -3.790 -5.282 6.633 1.00 94.06 90 CYS A CA 1
ATOM 762 C C . CYS A 1 90 ? -4.358 -6.557 5.964 1.00 94.06 90 CYS A C 1
ATOM 764 O O . CYS A 1 90 ? -5.580 -6.732 5.913 1.00 94.06 90 CYS A O 1
ATOM 766 N N . PRO A 1 91 ? -3.494 -7.430 5.402 1.00 94.88 91 PRO A N 1
ATOM 767 C CA . PRO A 1 91 ? -3.912 -8.639 4.683 1.00 94.88 91 PRO A CA 1
ATOM 768 C C . PRO A 1 91 ? -4.710 -9.627 5.543 1.00 94.88 91 PRO A C 1
ATOM 770 O O . PRO A 1 91 ? -5.489 -10.399 4.998 1.00 94.88 91 PRO A O 1
ATOM 773 N N . GLU A 1 92 ? -4.565 -9.585 6.869 1.00 94.69 92 GLU A N 1
ATOM 774 C CA . GLU A 1 92 ? -5.354 -10.370 7.822 1.00 94.69 92 GLU A CA 1
ATOM 775 C C . GLU A 1 92 ? -6.867 -10.123 7.698 1.00 94.69 92 GLU A C 1
ATOM 777 O O . GLU A 1 92 ? -7.666 -11.007 7.996 1.00 94.69 92 GLU A O 1
ATOM 782 N N . ASN A 1 93 ? -7.258 -8.950 7.190 1.00 94.81 93 ASN A N 1
ATOM 783 C CA . ASN A 1 93 ? -8.649 -8.559 6.967 1.00 94.81 93 ASN A CA 1
ATOM 784 C C . ASN A 1 93 ? -9.097 -8.787 5.518 1.00 94.81 93 ASN A C 1
ATOM 786 O O . ASN A 1 93 ? -10.117 -8.239 5.089 1.00 94.81 93 ASN A O 1
ATOM 790 N N . ALA A 1 94 ? -8.326 -9.527 4.725 1.00 94.56 94 ALA A N 1
ATOM 791 C CA . ALA A 1 94 ? -8.525 -9.643 3.293 1.00 94.56 94 ALA A CA 1
ATOM 792 C C . ALA A 1 94 ? -8.407 -11.088 2.810 1.00 94.56 94 ALA A C 1
ATOM 794 O O . ALA A 1 94 ? -7.803 -11.946 3.448 1.00 94.56 94 ALA A O 1
ATOM 795 N N . LYS A 1 95 ? -8.992 -11.358 1.645 1.00 94.56 95 LYS A N 1
ATOM 796 C CA . LYS A 1 95 ? -8.821 -12.624 0.936 1.00 94.56 95 LYS A CA 1
ATOM 797 C C . LYS A 1 95 ? -8.747 -12.408 -0.576 1.00 94.56 95 LYS A C 1
ATOM 799 O O . LYS A 1 95 ? -9.439 -11.522 -1.095 1.00 94.56 95 LYS A O 1
ATOM 804 N N . PRO A 1 96 ? -7.953 -13.222 -1.291 1.00 93.56 96 PRO A N 1
ATOM 805 C CA . PRO A 1 96 ? -7.942 -13.207 -2.742 1.00 93.56 96 PRO A CA 1
ATOM 806 C C . PRO A 1 96 ? -9.257 -13.779 -3.284 1.00 93.56 96 PRO A C 1
ATOM 808 O O . PRO A 1 96 ? -9.888 -14.639 -2.667 1.00 93.56 96 PRO A O 1
ATOM 811 N N . THR A 1 97 ? -9.666 -13.309 -4.457 1.00 91.62 97 THR A N 1
ATOM 812 C CA . THR A 1 97 ? -10.886 -13.771 -5.151 1.00 91.62 97 THR A CA 1
ATOM 813 C C . THR A 1 97 ? -10.613 -14.770 -6.278 1.00 91.62 97 THR A C 1
ATOM 815 O O . THR A 1 97 ? -11.547 -15.378 -6.789 1.00 91.62 97 THR A O 1
ATOM 818 N N . GLY A 1 98 ? -9.344 -14.974 -6.647 1.00 87.69 98 GLY A N 1
ATOM 819 C CA . GLY A 1 98 ? -8.922 -15.888 -7.717 1.00 87.69 98 GLY A CA 1
ATOM 820 C C . GLY A 1 98 ? -8.774 -15.235 -9.096 1.00 87.69 98 GLY A C 1
ATOM 821 O O . GLY A 1 98 ? -8.045 -15.762 -9.928 1.00 87.69 98 GLY A O 1
ATOM 822 N N . ASP A 1 99 ? -9.357 -14.055 -9.318 1.00 88.94 99 ASP A N 1
ATOM 823 C CA . ASP A 1 99 ? -9.177 -13.239 -10.536 1.00 88.94 99 ASP A CA 1
ATOM 824 C C . ASP A 1 99 ? -8.087 -12.151 -10.367 1.00 88.94 99 ASP A C 1
ATOM 826 O O . ASP A 1 99 ? -7.965 -11.199 -11.147 1.00 88.94 99 ASP A O 1
ATOM 830 N N . GLY A 1 100 ? -7.310 -12.277 -9.286 1.00 86.75 100 GLY A N 1
ATOM 831 C CA . GLY A 1 100 ? -6.267 -11.351 -8.862 1.00 86.75 100 GLY A CA 1
ATOM 832 C C . GLY A 1 100 ? -6.753 -10.087 -8.159 1.00 86.75 100 GLY A C 1
ATOM 833 O O . GLY A 1 100 ? -5.933 -9.211 -7.878 1.00 86.75 100 GLY A O 1
ATOM 834 N N . ASN A 1 101 ? -8.051 -9.956 -7.889 1.00 90.06 101 ASN A N 1
ATOM 835 C CA . ASN A 1 101 ? -8.566 -8.941 -6.981 1.00 90.06 101 ASN A CA 1
ATOM 836 C C . ASN A 1 101 ? -8.564 -9.453 -5.538 1.00 90.06 101 ASN A C 1
ATOM 838 O O . ASN A 1 101 ? -8.647 -10.657 -5.268 1.00 90.06 101 ASN A O 1
ATOM 842 N N . TRP A 1 102 ? -8.527 -8.508 -4.605 1.00 93.00 102 TRP A N 1
ATOM 843 C CA . TRP A 1 102 ? -8.646 -8.770 -3.178 1.00 93.00 102 TRP A CA 1
ATOM 844 C C . TRP A 1 102 ? -9.906 -8.110 -2.635 1.00 93.00 102 TRP A C 1
ATOM 846 O O . TRP A 1 102 ? -10.270 -7.006 -3.039 1.00 93.00 102 TRP A O 1
ATOM 856 N N . ILE A 1 103 ? -10.567 -8.794 -1.708 1.00 93.00 103 ILE A N 1
ATOM 857 C CA . ILE A 1 103 ? -11.762 -8.301 -1.019 1.00 93.00 103 ILE A CA 1
ATOM 858 C C . ILE A 1 103 ? -11.595 -8.467 0.485 1.00 93.00 103 ILE A C 1
ATOM 860 O O . ILE A 1 103 ? -10.759 -9.246 0.941 1.00 93.00 103 ILE A O 1
ATOM 864 N N . ARG A 1 104 ? -12.429 -7.778 1.266 1.00 89.81 104 ARG A N 1
ATOM 865 C CA . ARG A 1 104 ? -12.434 -7.936 2.720 1.00 89.81 104 ARG A CA 1
ATOM 866 C C . ARG A 1 104 ? -12.834 -9.368 3.099 1.00 89.81 104 ARG A C 1
ATOM 868 O O . ARG A 1 104 ? -13.854 -9.881 2.626 1.00 89.81 104 ARG A O 1
ATOM 875 N N . ALA A 1 105 ? -12.036 -10.011 3.944 1.00 85.75 105 ALA A N 1
ATOM 876 C CA . AL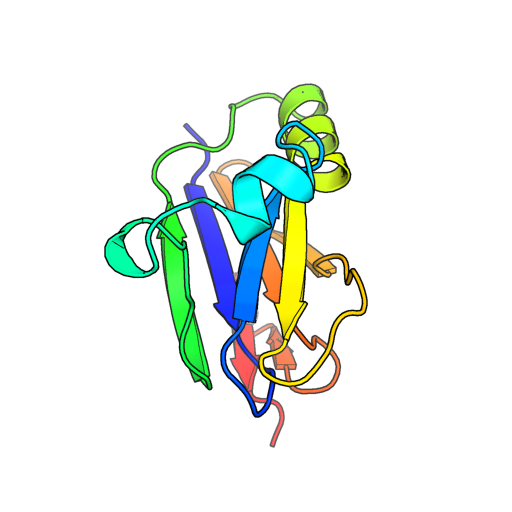A A 1 105 ? -12.480 -11.171 4.701 1.00 85.75 105 ALA A CA 1
ATOM 877 C C . ALA A 1 105 ? -13.440 -10.645 5.780 1.00 85.75 105 ALA A C 1
ATOM 879 O O . ALA A 1 105 ? -13.164 -9.609 6.380 1.00 85.75 105 ALA A O 1
ATOM 880 N N . LYS A 1 106 ? -14.620 -11.262 5.903 1.00 65.31 106 LYS A N 1
ATOM 881 C CA . LYS A 1 106 ? -15.661 -10.810 6.837 1.00 65.31 106 LYS A CA 1
ATOM 882 C C . LYS A 1 106 ? -15.123 -10.683 8.255 1.00 65.31 106 LYS A C 1
ATOM 884 O O . LYS A 1 106 ? -14.418 -11.627 8.665 1.00 65.31 106 LYS A O 1
#

Sequence (106 aa):
MTHAVFYNFCEYSIELRSNNVSEWEYEHIEKKYRKIIEPKSSRFASAVASDDSETENARNNQYFVKEGDNMKKYFYIDKYARQRTNFIACPENAKPTGDGNWIRAK

Secondary structure (DSSP, 8-state):
-EEEEEEE-SSS-EEEEETTS-HHHHHHS-GGGSEEE-TT-EEEEEEE-SSHHHHHHHHHHEEEEETT----EEPEEEEETTTEEEEEESGGGEEE-SSS-EEE--

pLDDT: mean 8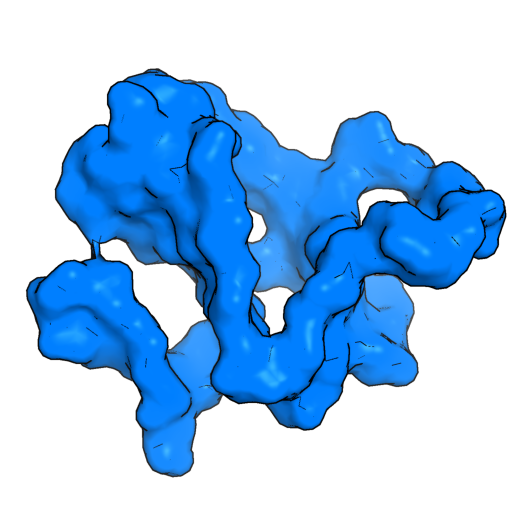3.73, std 11.98, range [50.25, 95.62]

Foldseek 3Di:
DAKEKEFAQDPAKKWKFWPVDDVVCVVPDDPVPTRIDGHRGMDIDPDQDQDPVSVVVVQVTIWIAGVVGPDTGGFDWDDDPSHYIYGYDPCVQWDDPVNRDIHGDD